Protein AF-A0A953LDC3-F1 (afdb_monomer)

Structure (mmCIF, N/CA/C/O backbone):
data_AF-A0A953LDC3-F1
#
_entry.id   AF-A0A953LDC3-F1
#
loop_
_atom_site.group_PDB
_atom_site.id
_atom_site.type_symbol
_atom_site.label_atom_id
_atom_site.label_alt_id
_atom_site.label_comp_id
_atom_site.label_asym_id
_atom_site.label_entity_id
_atom_site.label_seq_id
_atom_site.pdbx_PDB_ins_code
_atom_site.Cartn_x
_atom_site.Cartn_y
_atom_site.Cartn_z
_atom_site.occupancy
_atom_site.B_iso_or_equiv
_atom_site.auth_seq_id
_atom_site.auth_comp_id
_atom_site.auth_asym_id
_atom_site.auth_atom_id
_atom_site.pdbx_PDB_model_num
ATOM 1 N N . MET A 1 1 ? -10.996 13.670 7.872 1.00 62.78 1 MET A N 1
ATOM 2 C CA . MET A 1 1 ? -10.781 12.222 7.731 1.00 62.78 1 MET A CA 1
ATOM 3 C C . MET A 1 1 ? -9.989 12.037 6.459 1.00 62.78 1 MET A C 1
ATOM 5 O O . MET A 1 1 ? -10.471 12.422 5.400 1.00 62.78 1 MET A O 1
ATOM 9 N N . GLU A 1 2 ? -8.737 11.624 6.599 1.00 81.81 2 GLU A N 1
ATOM 10 C CA . GLU A 1 2 ? -7.885 11.270 5.464 1.00 81.81 2 GLU A CA 1
ATOM 11 C C . GLU A 1 2 ? -8.349 9.909 4.932 1.00 81.81 2 GLU A C 1
ATOM 13 O O . GLU A 1 2 ? -8.872 9.106 5.698 1.00 81.81 2 GLU A O 1
ATOM 18 N N . PHE A 1 3 ? -8.243 9.663 3.627 1.00 89.25 3 PHE A N 1
ATOM 19 C CA . PHE A 1 3 ? -8.646 8.383 3.040 1.00 89.25 3 PHE A CA 1
ATOM 20 C C . PHE A 1 3 ? -7.507 7.365 3.242 1.00 89.25 3 PHE A C 1
ATOM 22 O O . PHE A 1 3 ? -6.440 7.562 2.650 1.00 89.25 3 PHE A O 1
ATOM 29 N N . PRO A 1 4 ? -7.679 6.302 4.057 1.00 92.56 4 PRO A N 1
ATOM 30 C CA . PRO A 1 4 ? -6.566 5.493 4.563 1.00 92.56 4 PRO A CA 1
ATOM 31 C C . PRO A 1 4 ? -6.096 4.420 3.564 1.00 92.56 4 PRO A C 1
ATOM 33 O O . PRO A 1 4 ? -5.919 3.253 3.904 1.00 92.56 4 PRO A O 1
ATOM 36 N N . VAL A 1 5 ? -5.848 4.813 2.312 1.00 93.94 5 VAL A N 1
ATOM 37 C CA . VAL A 1 5 ? -5.384 3.892 1.259 1.00 93.94 5 VAL A CA 1
ATOM 38 C C . VAL A 1 5 ? -4.009 3.299 1.567 1.00 93.94 5 VAL A C 1
ATOM 40 O O . VAL A 1 5 ? -3.713 2.174 1.179 1.00 93.94 5 VAL A O 1
ATOM 43 N N . SER A 1 6 ? -3.170 4.024 2.310 1.00 93.81 6 SER A N 1
ATOM 44 C CA . SER A 1 6 ? -1.865 3.530 2.755 1.00 93.81 6 SER A CA 1
ATOM 45 C C . SER A 1 6 ? -1.988 2.307 3.666 1.00 93.81 6 SER A C 1
ATOM 47 O O . SER A 1 6 ? -1.128 1.432 3.614 1.00 93.81 6 SER A O 1
ATOM 49 N N . THR A 1 7 ? -3.063 2.200 4.453 1.00 94.19 7 THR A N 1
ATOM 50 C CA . THR A 1 7 ? -3.339 1.025 5.288 1.00 94.19 7 THR A CA 1
ATOM 51 C C . THR A 1 7 ? -3.665 -0.197 4.435 1.00 94.19 7 THR A C 1
ATOM 53 O O . THR A 1 7 ? -3.144 -1.273 4.721 1.00 94.19 7 THR A O 1
ATOM 56 N N . ALA A 1 8 ? -4.465 -0.033 3.374 1.00 95.31 8 ALA A N 1
ATOM 57 C CA . ALA A 1 8 ? -4.739 -1.107 2.415 1.00 95.31 8 ALA A CA 1
ATOM 58 C C . ALA A 1 8 ? -3.441 -1.559 1.729 1.00 95.31 8 ALA A C 1
ATOM 60 O O . ALA A 1 8 ? -3.069 -2.728 1.806 1.00 95.31 8 ALA A O 1
ATOM 61 N N . ILE A 1 9 ? -2.669 -0.607 1.192 1.00 96.19 9 ILE A N 1
ATOM 62 C CA . ILE A 1 9 ? -1.375 -0.891 0.551 1.00 96.19 9 ILE A CA 1
ATOM 63 C C . ILE A 1 9 ? -0.434 -1.637 1.506 1.00 96.19 9 ILE A C 1
ATOM 65 O O . ILE A 1 9 ? 0.231 -2.583 1.095 1.00 96.19 9 ILE A O 1
ATOM 69 N N . LEU A 1 10 ? -0.382 -1.245 2.782 1.00 96.06 10 LEU A N 1
ATOM 70 C CA . LEU A 1 10 ? 0.468 -1.898 3.776 1.00 96.06 10 LEU A CA 1
ATOM 71 C C . LEU A 1 10 ? 0.030 -3.342 4.069 1.00 96.06 10 LEU A C 1
ATOM 73 O O . LEU A 1 10 ? 0.890 -4.201 4.263 1.00 96.06 10 LEU A O 1
ATOM 77 N N . ARG A 1 11 ? -1.281 -3.630 4.082 1.00 95.69 11 ARG A N 1
ATOM 78 C CA . ARG A 1 11 ? -1.801 -5.005 4.212 1.00 95.69 11 ARG A CA 1
ATOM 79 C C . ARG A 1 11 ? -1.368 -5.884 3.034 1.00 95.69 11 ARG A C 1
ATOM 81 O O . ARG A 1 11 ? -1.079 -7.060 3.241 1.00 95.69 11 ARG A O 1
ATOM 88 N N . HIS A 1 12 ? -1.237 -5.295 1.845 1.00 96.19 12 HIS A N 1
ATOM 89 C CA . HIS A 1 12 ? -0.847 -5.972 0.601 1.00 96.19 12 HIS A CA 1
ATOM 90 C C . HIS A 1 12 ? 0.521 -5.524 0.083 1.00 96.19 12 HIS A C 1
ATOM 92 O O . HIS A 1 12 ? 0.726 -5.337 -1.117 1.00 96.19 12 HIS A O 1
ATOM 98 N N . ILE A 1 13 ? 1.486 -5.361 0.992 1.00 96.44 13 ILE A N 1
ATOM 99 C CA . ILE A 1 13 ? 2.798 -4.793 0.650 1.00 96.44 13 ILE A CA 1
ATOM 100 C C . ILE A 1 13 ? 3.558 -5.616 -0.402 1.00 96.44 13 ILE A C 1
ATOM 102 O O . ILE A 1 13 ? 4.278 -5.056 -1.227 1.00 96.44 13 ILE A O 1
ATOM 106 N N . ASN A 1 14 ? 3.360 -6.937 -0.416 1.00 97.31 14 ASN A N 1
ATOM 107 C CA . ASN A 1 14 ? 3.969 -7.819 -1.412 1.00 97.31 14 ASN A CA 1
ATOM 108 C C . ASN A 1 14 ? 3.370 -7.590 -2.806 1.00 97.31 14 ASN A C 1
ATOM 110 O O . ASN A 1 14 ? 4.107 -7.512 -3.784 1.00 97.31 14 ASN A O 1
AT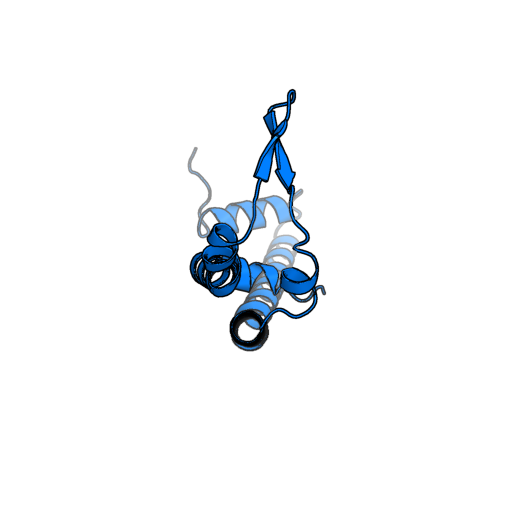OM 114 N N . ASP A 1 15 ? 2.050 -7.428 -2.905 1.00 96.62 15 ASP A N 1
ATOM 115 C CA . ASP A 1 15 ? 1.378 -7.176 -4.184 1.00 96.62 15 ASP A CA 1
ATOM 116 C C . ASP A 1 15 ? 1.735 -5.789 -4.725 1.00 96.62 15 ASP A C 1
ATOM 118 O O . ASP A 1 15 ? 1.939 -5.621 -5.928 1.00 96.62 15 ASP A O 1
ATOM 122 N N . TYR A 1 16 ? 1.902 -4.813 -3.828 1.00 96.25 16 TYR A N 1
ATOM 123 C CA . TYR A 1 16 ? 2.435 -3.500 -4.175 1.00 96.25 16 TYR A CA 1
ATOM 124 C C . TYR A 1 16 ? 3.844 -3.595 -4.774 1.00 96.25 16 TYR A C 1
ATOM 126 O O . TYR A 1 16 ? 4.109 -3.021 -5.833 1.00 96.25 16 TYR A O 1
ATOM 134 N N . GLN A 1 17 ? 4.740 -4.354 -4.131 1.00 95.75 17 GLN A N 1
ATOM 135 C CA . GLN A 1 17 ? 6.089 -4.593 -4.641 1.00 95.75 17 GLN A CA 1
ATOM 136 C C . GLN A 1 17 ? 6.049 -5.255 -6.025 1.00 95.75 17 GLN A C 1
ATOM 138 O O . GLN A 1 17 ? 6.693 -4.767 -6.951 1.00 95.75 17 GLN A O 1
ATOM 143 N N . LEU A 1 18 ? 5.242 -6.305 -6.198 1.00 96.12 18 LEU A N 1
ATOM 144 C CA . LEU A 1 18 ? 5.092 -6.998 -7.481 1.00 96.12 18 LEU A CA 1
ATOM 145 C C . LEU A 1 18 ? 4.553 -6.075 -8.584 1.00 96.12 18 LEU A C 1
ATOM 147 O O . LEU A 1 18 ? 5.015 -6.143 -9.726 1.00 96.12 18 LEU A O 1
ATOM 151 N N . ALA A 1 19 ? 3.598 -5.197 -8.264 1.00 95.06 19 ALA A N 1
ATOM 152 C CA . ALA A 1 19 ? 3.066 -4.225 -9.214 1.00 95.06 19 ALA A CA 1
ATOM 153 C C . ALA A 1 19 ? 4.151 -3.240 -9.684 1.00 95.06 19 ALA A C 1
ATOM 155 O O . ALA A 1 19 ? 4.256 -2.987 -10.886 1.00 95.06 19 ALA A O 1
ATOM 156 N N . LEU A 1 20 ? 4.997 -2.744 -8.775 1.00 93.31 20 LEU A N 1
ATOM 157 C CA . LEU A 1 20 ? 6.126 -1.867 -9.112 1.00 93.31 20 LEU A CA 1
ATOM 158 C C . LEU A 1 20 ? 7.197 -2.590 -9.940 1.00 93.31 20 LEU A C 1
ATOM 160 O O . LEU A 1 20 ? 7.623 -2.091 -10.984 1.00 93.31 20 LEU A O 1
ATOM 164 N N . GLU A 1 21 ? 7.602 -3.782 -9.500 1.00 94.19 21 GLU A N 1
ATOM 165 C CA . GLU A 1 21 ? 8.637 -4.589 -10.156 1.00 94.19 21 GLU A CA 1
ATOM 166 C C . GLU A 1 21 ? 8.233 -5.037 -11.558 1.00 94.19 21 GLU A C 1
ATOM 168 O O . GLU A 1 21 ? 9.091 -5.210 -12.423 1.00 94.19 21 GLU A O 1
ATOM 173 N N . SER A 1 22 ? 6.928 -5.161 -11.815 1.00 93.38 22 SER A N 1
ATOM 174 C CA . SER A 1 22 ? 6.413 -5.556 -13.124 1.00 93.38 22 SER A CA 1
ATOM 175 C C . SER A 1 22 ? 6.859 -4.641 -14.269 1.00 93.38 22 SER A C 1
ATOM 177 O O . SER A 1 22 ? 6.947 -5.108 -15.406 1.00 93.38 22 SER A O 1
ATOM 179 N N . TYR A 1 23 ? 7.153 -3.374 -13.964 1.00 90.94 23 TYR A N 1
ATOM 180 C CA . TYR A 1 23 ? 7.657 -2.396 -14.921 1.00 90.94 23 TYR A CA 1
ATOM 181 C C . TYR A 1 23 ? 9.123 -2.027 -14.663 1.00 90.94 23 TYR A C 1
ATOM 183 O O . TYR A 1 23 ? 9.900 -1.919 -15.609 1.00 90.94 23 TYR A O 1
ATOM 191 N N . SER A 1 24 ? 9.535 -1.871 -13.398 1.00 89.94 24 SER A N 1
ATOM 192 C CA . SER A 1 24 ? 10.895 -1.422 -13.070 1.00 89.94 24 SER A CA 1
ATOM 193 C C . SER A 1 24 ? 11.967 -2.490 -13.291 1.00 89.94 24 SER A C 1
ATOM 195 O O . SER A 1 24 ? 13.079 -2.157 -13.692 1.00 89.94 24 SER A O 1
ATOM 197 N N . HIS A 1 25 ? 11.660 -3.773 -13.076 1.00 91.94 25 HIS A N 1
ATOM 198 C CA . HIS A 1 25 ? 12.666 -4.831 -13.159 1.00 91.94 25 HIS A CA 1
ATOM 199 C C . HIS A 1 25 ? 13.180 -5.068 -14.593 1.00 91.94 25 HIS A C 1
ATOM 201 O O . HIS A 1 25 ? 14.398 -5.095 -14.782 1.00 91.94 25 HIS A O 1
ATOM 207 N N . PRO A 1 26 ? 12.321 -5.166 -15.632 1.00 91.69 26 PRO A N 1
ATOM 208 C CA . PRO A 1 26 ? 12.784 -5.304 -17.016 1.00 91.69 26 PRO A CA 1
ATOM 209 C C . PRO A 1 26 ? 13.615 -4.112 -17.511 1.00 91.69 26 PRO A C 1
ATOM 211 O O . PRO A 1 26 ? 14.499 -4.285 -18.348 1.00 91.69 26 PRO A O 1
ATOM 214 N N . LEU A 1 27 ? 13.359 -2.910 -16.983 1.00 90.69 27 LEU A N 1
ATOM 215 C CA . LEU A 1 27 ? 14.076 -1.693 -17.365 1.00 90.69 27 LEU A CA 1
ATOM 216 C C . LEU A 1 27 ? 15.551 -1.712 -16.978 1.00 90.69 27 LEU A C 1
ATOM 218 O O . LEU A 1 27 ? 16.356 -1.100 -17.673 1.00 90.69 27 LEU A O 1
ATOM 222 N N . LEU A 1 28 ? 15.926 -2.433 -15.919 1.00 89.31 28 LEU A N 1
ATOM 223 C CA . LEU A 1 28 ? 17.312 -2.482 -15.447 1.00 89.31 28 LEU A CA 1
ATOM 224 C C . LEU A 1 28 ? 18.285 -3.002 -16.514 1.00 89.31 28 LEU A C 1
ATOM 226 O O . LEU A 1 28 ? 19.436 -2.585 -16.536 1.00 89.31 28 LEU A O 1
ATOM 230 N N . ALA A 1 29 ? 17.827 -3.856 -17.434 1.00 90.50 29 ALA A N 1
ATOM 231 C CA . ALA A 1 29 ? 18.643 -4.343 -18.550 1.00 90.50 29 ALA A CA 1
ATOM 232 C C . ALA A 1 29 ? 18.940 -3.270 -19.619 1.00 90.50 29 ALA A C 1
ATOM 234 O O . ALA A 1 29 ? 19.772 -3.492 -20.496 1.00 90.50 29 ALA A O 1
ATOM 235 N N . HIS A 1 30 ? 18.245 -2.132 -19.569 1.00 90.56 30 HIS A N 1
ATOM 236 C CA . HIS A 1 30 ? 18.325 -1.038 -20.540 1.00 90.56 30 HIS A CA 1
ATOM 237 C C . HIS A 1 30 ? 18.875 0.264 -19.940 1.00 90.56 30 HIS A C 1
ATOM 239 O O . HIS A 1 30 ? 18.943 1.280 -20.634 1.00 90.56 30 HIS A O 1
ATOM 245 N N . ILE A 1 31 ? 19.242 0.248 -18.658 1.00 92.44 31 ILE A N 1
ATOM 246 C CA . ILE A 1 31 ? 19.817 1.388 -17.947 1.00 92.44 31 ILE A CA 1
ATOM 247 C C . ILE A 1 31 ? 21.317 1.144 -17.827 1.00 92.44 31 ILE A C 1
ATOM 249 O O . ILE A 1 31 ? 21.752 0.206 -17.159 1.00 92.44 31 ILE A O 1
ATOM 253 N N . GLU A 1 32 ? 22.100 1.995 -18.481 1.00 93.38 32 GLU A N 1
ATOM 254 C CA . GLU A 1 32 ? 23.550 2.012 -18.333 1.00 93.38 32 GLU A CA 1
ATOM 255 C C . GLU A 1 32 ? 23.884 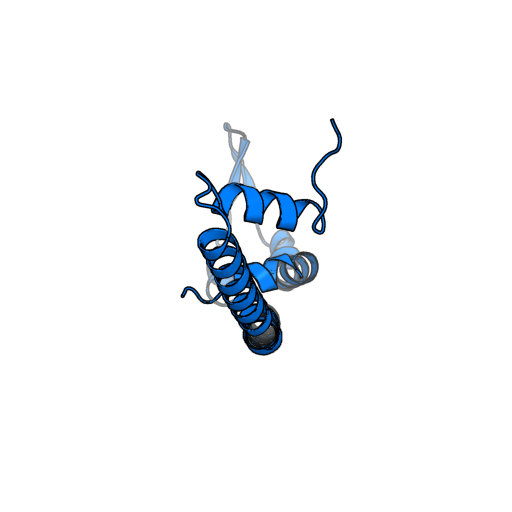2.907 -17.141 1.00 93.38 32 GLU A C 1
ATOM 257 O O . GLU A 1 32 ? 23.400 4.039 -17.053 1.00 93.38 32 GLU A O 1
ATOM 262 N N . TRP A 1 33 ? 24.651 2.383 -16.186 1.00 93.69 33 TRP A N 1
ATOM 263 C CA . TRP A 1 33 ? 24.998 3.117 -14.978 1.00 93.69 33 TRP A CA 1
ATOM 264 C C . TRP A 1 33 ? 26.411 2.807 -14.494 1.00 93.69 33 TRP A C 1
ATOM 266 O O . TRP A 1 33 ? 26.937 1.716 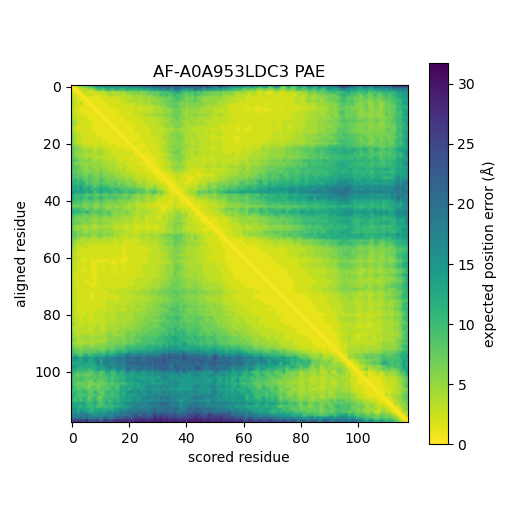-14.723 1.00 93.69 33 TRP A O 1
ATOM 276 N N . GLU A 1 34 ? 26.996 3.777 -13.800 1.00 93.62 34 GLU A N 1
ATOM 277 C CA . GLU A 1 34 ? 28.315 3.695 -13.180 1.00 93.62 34 GLU A CA 1
ATOM 278 C C . GLU A 1 34 ? 28.236 4.114 -11.704 1.00 93.62 34 GLU A C 1
ATOM 280 O O . GLU A 1 34 ? 27.352 4.872 -11.294 1.00 93.62 34 GLU A O 1
ATOM 285 N N . GLU A 1 35 ? 29.137 3.574 -10.885 1.00 94.75 35 GLU A N 1
ATOM 286 C CA . GLU A 1 35 ? 29.268 3.951 -9.477 1.00 94.75 35 GLU A CA 1
ATOM 287 C C . GLU A 1 35 ? 30.105 5.231 -9.361 1.00 94.75 35 GLU A C 1
ATOM 289 O O . GLU A 1 35 ? 31.206 5.311 -9.908 1.00 94.75 35 GLU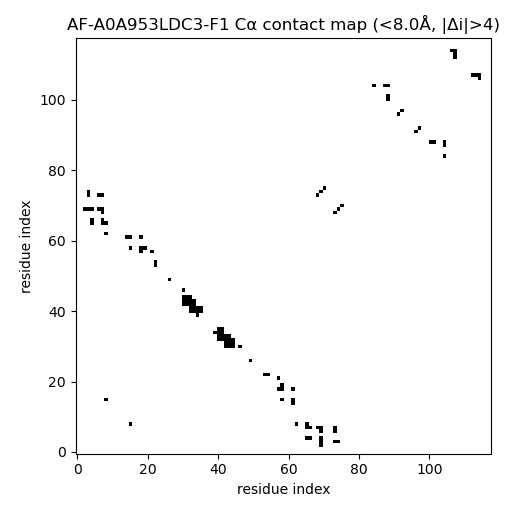 A O 1
ATOM 294 N N . THR A 1 36 ? 29.596 6.234 -8.645 1.00 93.69 36 THR A N 1
ATOM 295 C CA . THR A 1 36 ? 30.323 7.488 -8.407 1.00 93.69 36 THR A CA 1
ATOM 296 C C . THR A 1 36 ? 31.330 7.348 -7.262 1.00 93.69 36 THR A C 1
ATOM 298 O O . THR A 1 36 ? 31.255 6.422 -6.456 1.00 93.69 36 THR A O 1
ATOM 301 N N . GLU A 1 37 ? 32.252 8.309 -7.130 1.00 92.69 37 GLU A N 1
ATOM 302 C CA . GLU A 1 37 ? 33.250 8.328 -6.042 1.00 92.69 37 GLU A CA 1
ATOM 303 C C . GLU A 1 37 ? 32.625 8.306 -4.630 1.00 92.69 37 GLU A C 1
ATOM 305 O O . GLU A 1 37 ? 33.246 7.811 -3.691 1.00 92.69 37 GLU A O 1
ATOM 310 N N . ASP A 1 38 ? 31.381 8.777 -4.494 1.00 94.56 38 ASP A N 1
ATOM 311 C CA . ASP A 1 38 ? 30.615 8.790 -3.241 1.00 94.56 38 ASP A CA 1
ATOM 312 C C . ASP A 1 38 ? 29.746 7.527 -3.041 1.00 94.56 38 ASP A C 1
ATOM 314 O O . ASP A 1 38 ? 28.857 7.522 -2.187 1.00 94.56 38 ASP A O 1
ATOM 318 N N . HIS A 1 39 ? 29.964 6.463 -3.825 1.00 90.31 39 HIS A N 1
ATOM 319 C CA . HIS A 1 39 ? 29.140 5.243 -3.840 1.00 90.31 39 HIS A CA 1
ATOM 320 C C . HIS A 1 39 ? 27.668 5.494 -4.213 1.00 90.31 39 HIS A C 1
ATOM 322 O O . HIS A 1 39 ? 26.754 4.835 -3.706 1.00 90.31 39 HIS A O 1
ATOM 328 N N . ASN A 1 40 ? 27.423 6.468 -5.091 1.00 93.38 40 ASN A N 1
ATOM 329 C CA . ASN A 1 40 ? 26.107 6.718 -5.673 1.00 93.38 40 ASN A CA 1
ATOM 330 C C . ASN A 1 40 ? 26.025 6.124 -7.090 1.00 93.38 40 ASN A C 1
ATOM 332 O O . ASN A 1 40 ? 27.002 5.587 -7.604 1.00 93.38 40 ASN A O 1
ATOM 336 N N . VAL A 1 41 ? 24.860 6.220 -7.726 1.00 90.94 41 VAL A N 1
ATOM 337 C CA . VAL A 1 41 ? 24.620 5.708 -9.080 1.00 90.94 41 VAL A CA 1
ATOM 338 C C . VAL A 1 41 ? 24.457 6.875 -10.051 1.00 90.94 41 VAL A C 1
ATOM 340 O O . VAL A 1 41 ? 23.583 7.722 -9.862 1.00 90.94 41 VAL A O 1
ATOM 343 N N . GLU A 1 42 ? 25.266 6.901 -11.107 1.00 93.06 42 GLU A N 1
ATOM 344 C CA . GLU A 1 42 ? 25.110 7.808 -12.246 1.00 93.06 42 GLU A CA 1
ATOM 345 C C . GLU A 1 42 ? 24.593 7.030 -13.458 1.00 93.06 42 GLU A C 1
ATOM 347 O O . GLU A 1 42 ? 25.174 6.021 -13.844 1.00 93.06 42 GLU A O 1
ATOM 352 N N . VAL A 1 43 ? 23.486 7.485 -14.054 1.00 92.50 43 VAL A N 1
ATOM 353 C CA . VAL A 1 43 ? 22.919 6.889 -15.273 1.00 92.50 43 VAL A CA 1
ATOM 354 C C . VAL A 1 43 ? 23.534 7.579 -16.485 1.00 92.50 43 VAL A C 1
ATOM 356 O O . VAL A 1 43 ? 23.385 8.790 -16.645 1.00 92.50 43 VAL A O 1
ATOM 359 N N . THR A 1 44 ? 24.212 6.815 -17.337 1.00 92.94 44 THR A N 1
ATOM 360 C CA . THR A 1 44 ? 25.037 7.345 -18.434 1.00 92.94 44 THR A CA 1
ATOM 361 C C . THR A 1 44 ? 24.285 7.459 -19.762 1.00 92.94 44 THR A C 1
ATOM 363 O O . THR A 1 44 ? 24.744 8.155 -20.670 1.00 92.94 44 THR A O 1
ATOM 366 N N . ASN A 1 45 ? 23.108 6.833 -19.882 1.00 93.94 45 ASN A N 1
ATOM 367 C CA . ASN A 1 45 ? 22.261 6.875 -21.074 1.00 93.94 45 ASN A CA 1
ATOM 368 C C . ASN A 1 45 ? 20.941 7.650 -20.871 1.00 93.94 45 ASN A C 1
ATOM 370 O O . ASN A 1 45 ? 20.448 7.845 -19.759 1.00 93.94 45 ASN A O 1
ATOM 374 N N . GLU A 1 46 ? 20.325 8.096 -21.971 1.00 92.62 46 GLU A N 1
ATOM 375 C CA . GLU A 1 46 ? 19.030 8.784 -21.927 1.00 92.62 46 GLU A CA 1
ATOM 376 C C . GLU A 1 46 ? 17.891 7.792 -21.644 1.00 92.62 46 GLU A C 1
ATOM 378 O O . GLU A 1 46 ? 17.516 6.985 -22.491 1.00 92.62 46 GLU A O 1
ATOM 383 N N . THR A 1 47 ? 17.315 7.865 -20.444 1.00 93.00 47 THR A N 1
ATOM 384 C CA . THR A 1 47 ? 16.272 6.929 -19.972 1.00 93.00 47 THR A CA 1
ATOM 385 C C . THR A 1 47 ? 14.924 7.601 -19.707 1.00 93.00 47 THR A C 1
ATOM 387 O O . THR A 1 47 ? 13.973 6.950 -19.278 1.00 93.00 47 THR A O 1
ATOM 390 N N . ILE A 1 48 ? 14.804 8.908 -19.969 1.00 90.50 48 ILE A N 1
ATOM 391 C CA . ILE A 1 48 ? 13.638 9.720 -19.582 1.00 90.50 48 ILE A CA 1
ATOM 392 C C . ILE A 1 48 ? 12.311 9.187 -20.135 1.00 90.50 48 ILE A C 1
ATOM 394 O O . ILE A 1 48 ? 11.290 9.222 -19.442 1.00 90.50 48 ILE A O 1
ATOM 398 N N . ASP A 1 49 ? 12.315 8.665 -21.359 1.00 90.69 49 ASP A N 1
ATOM 399 C CA . ASP A 1 49 ? 11.098 8.190 -22.013 1.00 90.69 49 ASP A CA 1
ATOM 400 C C . ASP A 1 49 ? 10.538 6.925 -21.350 1.00 90.69 49 ASP A C 1
ATOM 402 O O . ASP A 1 49 ? 9.318 6.750 -21.318 1.00 90.69 49 ASP A O 1
ATOM 406 N N . TYR A 1 50 ? 11.391 6.115 -20.711 1.00 89.94 50 TYR A N 1
ATOM 407 C CA . TYR A 1 50 ? 10.968 4.949 -19.933 1.00 89.94 50 TYR A CA 1
ATOM 408 C C . TYR A 1 50 ? 10.132 5.324 -18.707 1.00 89.94 50 TYR A C 1
ATOM 410 O O . TYR A 1 50 ? 9.270 4.553 -18.299 1.00 89.94 50 TYR A O 1
ATOM 418 N N . TYR A 1 51 ? 10.344 6.505 -18.127 1.00 88.25 51 TYR A N 1
ATOM 419 C CA . TYR A 1 51 ? 9.583 6.976 -16.965 1.00 88.25 51 TYR A CA 1
ATOM 420 C C . TYR A 1 51 ? 8.414 7.879 -17.356 1.00 88.25 51 TYR A C 1
ATOM 422 O O . TYR A 1 51 ? 7.444 7.999 -16.611 1.00 88.25 51 TYR A O 1
ATOM 430 N N . ARG A 1 52 ? 8.487 8.527 -18.524 1.00 90.88 52 ARG A N 1
ATOM 431 C CA . ARG A 1 52 ? 7.445 9.446 -18.994 1.00 90.88 52 ARG A CA 1
ATOM 432 C C . ARG A 1 52 ? 6.217 8.721 -19.541 1.00 90.88 52 ARG A C 1
ATOM 434 O O . ARG A 1 52 ? 5.105 9.207 -19.348 1.00 90.88 52 ARG A O 1
ATOM 441 N N . TYR A 1 53 ? 6.412 7.594 -20.224 1.00 88.81 53 TYR A N 1
ATOM 442 C CA . TYR A 1 53 ? 5.349 6.888 -20.951 1.00 88.81 53 TYR A CA 1
ATOM 443 C C . TYR A 1 53 ? 5.220 5.425 -20.525 1.00 88.81 53 TYR A C 1
ATOM 445 O O . TYR A 1 53 ? 5.035 4.541 -21.360 1.00 88.81 53 TYR A O 1
ATOM 453 N N . PHE A 1 54 ? 5.344 5.163 -19.227 1.00 90.44 54 PHE A N 1
ATOM 454 C CA . PHE A 1 54 ? 5.234 3.805 -18.720 1.00 90.44 54 PHE A CA 1
ATOM 455 C C . PHE A 1 54 ? 3.805 3.267 -18.760 1.00 90.44 54 PHE A C 1
ATOM 457 O O . PHE A 1 54 ? 2.831 4.003 -18.580 1.00 90.44 54 PHE A O 1
ATOM 464 N N . ASP A 1 55 ? 3.689 1.954 -18.951 1.00 91.62 55 ASP A N 1
ATOM 465 C CA . ASP A 1 55 ? 2.421 1.255 -18.797 1.00 91.62 55 ASP A CA 1
ATOM 466 C C . ASP A 1 55 ? 2.096 1.107 -17.305 1.00 91.62 55 ASP A C 1
ATOM 468 O O . ASP A 1 55 ? 2.627 0.248 -16.599 1.00 91.62 55 ASP A O 1
ATOM 472 N N . ALA A 1 56 ? 1.214 1.978 -16.822 1.00 92.94 56 ALA A N 1
ATOM 473 C CA . ALA A 1 56 ? 0.762 1.992 -15.439 1.00 92.94 56 ALA A CA 1
ATOM 474 C C . ALA A 1 56 ? -0.409 1.032 -15.164 1.00 92.94 56 ALA A C 1
ATOM 476 O O . ALA A 1 56 ? -0.949 1.070 -14.059 1.00 92.94 56 ALA A O 1
ATOM 477 N N . THR A 1 57 ? -0.832 0.192 -16.119 1.00 95.31 57 THR A N 1
ATOM 478 C CA . THR A 1 57 ? -2.060 -0.620 -15.999 1.00 95.31 57 THR A CA 1
ATOM 479 C C . THR A 1 57 ? -2.073 -1.453 -14.719 1.00 95.31 57 THR A C 1
ATOM 481 O O . THR A 1 57 ? -3.004 -1.338 -13.927 1.00 95.31 57 THR A O 1
ATOM 484 N N . LYS A 1 58 ? -0.997 -2.199 -14.439 1.00 95.50 58 LYS A N 1
ATOM 485 C CA . LYS A 1 58 ? -0.899 -3.031 -13.226 1.00 95.50 58 LYS A CA 1
ATOM 486 C C . LYS A 1 58 ? -0.932 -2.221 -11.929 1.00 95.50 58 LYS A C 1
ATOM 488 O O . LYS A 1 58 ? -1.522 -2.656 -10.945 1.00 95.50 58 LYS A O 1
ATOM 493 N N . LEU A 1 59 ? -0.320 -1.036 -11.923 1.00 95.06 59 LEU A N 1
ATOM 494 C CA . LEU A 1 59 ? -0.349 -0.133 -10.769 1.00 95.06 59 LEU A CA 1
ATOM 495 C C . LEU A 1 59 ? -1.748 0.456 -10.556 1.00 95.06 59 LEU A C 1
ATOM 497 O O . LEU A 1 59 ? -2.194 0.568 -9.416 1.00 95.06 59 LEU A O 1
ATOM 501 N N . ALA A 1 60 ? -2.452 0.794 -11.638 1.00 96.56 60 ALA A N 1
ATOM 502 C CA . ALA A 1 60 ? -3.822 1.288 -11.587 1.00 96.56 60 ALA A CA 1
ATOM 503 C C . ALA A 1 60 ? -4.802 0.206 -11.103 1.00 96.56 60 ALA A C 1
ATOM 505 O O . ALA A 1 60 ? -5.635 0.486 -10.243 1.00 96.56 60 ALA A O 1
ATOM 506 N N . GLU A 1 61 ? -4.676 -1.026 -11.602 1.00 97.44 61 GLU A N 1
ATOM 507 C CA . GLU A 1 61 ? -5.465 -2.181 -11.154 1.00 97.44 61 GLU A CA 1
ATOM 508 C C . GLU A 1 61 ? -5.233 -2.476 -9.669 1.00 97.44 61 GLU A C 1
ATOM 510 O O . GLU A 1 61 ? -6.193 -2.609 -8.908 1.00 97.44 61 GLU A O 1
ATOM 515 N N . PHE A 1 62 ? -3.966 -2.508 -9.241 1.00 97.12 62 PHE A N 1
ATOM 516 C CA . PHE A 1 62 ? -3.614 -2.679 -7.835 1.00 97.12 62 PHE A CA 1
ATOM 517 C C . PHE A 1 62 ? -4.252 -1.587 -6.971 1.00 97.12 62 PHE A C 1
ATOM 519 O O . PHE A 1 62 ? -4.957 -1.896 -6.011 1.00 97.12 62 PHE A O 1
ATOM 526 N N . LEU A 1 63 ? -4.059 -0.312 -7.328 1.00 96.81 63 LEU A N 1
ATOM 527 C CA . LEU A 1 63 ? -4.597 0.811 -6.564 1.00 96.81 63 LEU A CA 1
ATOM 528 C C . LEU A 1 63 ? -6.127 0.767 -6.485 1.00 96.81 63 LEU A C 1
ATOM 530 O O . LEU A 1 63 ? -6.689 1.074 -5.436 1.00 96.81 63 LEU A O 1
ATOM 534 N N . TYR A 1 64 ? -6.802 0.359 -7.560 1.00 97.25 64 TYR A N 1
ATOM 535 C CA . TYR A 1 64 ? -8.253 0.205 -7.561 1.00 97.25 64 TYR A CA 1
ATOM 536 C C . TYR A 1 64 ? -8.714 -0.840 -6.538 1.00 97.25 64 TYR A C 1
ATOM 538 O O . TYR A 1 64 ? -9.628 -0.566 -5.762 1.00 97.25 64 TYR A O 1
ATOM 546 N N . ALA A 1 65 ? -8.043 -1.993 -6.472 1.00 97.31 65 ALA A N 1
ATOM 547 C CA . ALA A 1 65 ? -8.324 -3.007 -5.456 1.00 97.31 65 ALA A CA 1
ATOM 548 C C . ALA A 1 65 ? -8.103 -2.472 -4.026 1.00 97.31 65 ALA A C 1
ATOM 550 O O . ALA A 1 65 ? -8.920 -2.717 -3.142 1.00 97.31 65 ALA A O 1
ATOM 551 N N . GLN A 1 66 ? -7.053 -1.671 -3.806 1.00 97.62 66 GLN A N 1
ATOM 552 C CA . GLN A 1 66 ? -6.792 -1.056 -2.496 1.00 97.62 66 GLN A CA 1
ATOM 553 C C . GLN A 1 66 ? -7.857 -0.025 -2.108 1.00 97.62 66 GLN A C 1
ATOM 555 O O . GLN A 1 66 ? -8.231 0.081 -0.939 1.00 97.62 66 GLN A O 1
ATOM 560 N N . ILE A 1 67 ? -8.368 0.740 -3.075 1.00 97.56 67 ILE A N 1
ATOM 561 C CA . ILE A 1 67 ? -9.477 1.675 -2.860 1.00 97.56 67 ILE A CA 1
ATOM 562 C C . ILE A 1 67 ? -10.747 0.907 -2.486 1.00 97.56 67 ILE A C 1
ATOM 564 O O . ILE A 1 67 ? -11.433 1.306 -1.544 1.00 97.56 67 ILE A O 1
ATOM 568 N N . ASP A 1 68 ? -11.040 -0.191 -3.184 1.00 97.69 68 ASP A N 1
ATOM 569 C CA . ASP A 1 68 ? -12.198 -1.036 -2.896 1.00 97.69 68 ASP A CA 1
ATOM 570 C C . ASP A 1 68 ? -12.139 -1.614 -1.475 1.00 97.69 68 ASP A C 1
ATOM 572 O O . ASP A 1 68 ? -13.087 -1.440 -0.708 1.00 97.69 68 ASP A O 1
ATOM 576 N N . GLU A 1 69 ? -11.004 -2.184 -1.053 1.00 96.75 69 GLU A N 1
ATOM 577 C CA . GLU A 1 69 ? -10.831 -2.654 0.331 1.00 96.75 69 GLU A CA 1
ATOM 578 C C . GLU A 1 69 ? -10.954 -1.508 1.341 1.00 96.75 69 GLU A C 1
ATOM 580 O O . GLU A 1 69 ? -11.558 -1.661 2.408 1.00 96.75 69 GLU A O 1
ATOM 585 N N . THR A 1 70 ? -10.406 -0.336 1.008 1.00 96.62 70 THR A N 1
ATOM 586 C CA . THR A 1 70 ? -10.476 0.825 1.898 1.00 96.62 70 THR A CA 1
ATOM 587 C C . THR A 1 70 ? -11.929 1.212 2.173 1.00 96.62 70 THR A C 1
ATOM 589 O O . THR A 1 70 ? -12.301 1.455 3.321 1.00 96.62 70 THR A O 1
ATOM 592 N N . ILE A 1 71 ? -12.766 1.232 1.133 1.00 96.94 71 ILE A N 1
ATOM 593 C CA . ILE A 1 71 ? -14.187 1.586 1.230 1.00 96.94 71 ILE A CA 1
ATOM 594 C C . ILE A 1 71 ? -14.995 0.479 1.912 1.00 96.94 71 ILE A C 1
ATOM 596 O O . ILE A 1 71 ? -15.878 0.774 2.718 1.00 96.94 71 ILE A O 1
ATOM 600 N N . THR A 1 72 ? -14.727 -0.782 1.577 1.00 97.38 72 THR A N 1
ATOM 601 C CA . THR A 1 72 ? -15.572 -1.915 1.982 1.00 97.38 72 THR A CA 1
ATOM 602 C C . THR A 1 72 ? -15.216 -2.491 3.350 1.00 97.38 72 THR A C 1
ATOM 604 O O . THR A 1 72 ? -16.104 -3.021 4.017 1.00 97.38 72 THR A O 1
ATOM 607 N N . SER A 1 73 ? -13.961 -2.363 3.789 1.00 96.19 73 SER A N 1
ATOM 608 C CA . SER A 1 73 ? -13.456 -2.973 5.026 1.00 96.19 73 SER A CA 1
ATOM 609 C C . SER A 1 73 ? -12.862 -1.935 5.974 1.00 96.19 73 SER A C 1
ATOM 611 O O . SER A 1 73 ? -13.363 -1.759 7.083 1.00 96.19 73 SER A O 1
ATOM 613 N N . ILE A 1 74 ? -11.837 -1.194 5.539 1.00 95.44 74 ILE A N 1
ATOM 614 C CA . ILE A 1 74 ? -11.015 -0.370 6.445 1.00 95.44 74 ILE A CA 1
ATOM 615 C C . ILE A 1 74 ? -11.819 0.778 7.057 1.00 95.44 74 ILE A C 1
ATOM 617 O O . ILE A 1 74 ? -11.818 0.938 8.274 1.00 95.44 74 ILE A O 1
ATOM 621 N N . ILE A 1 75 ? -12.530 1.558 6.239 1.00 95.38 75 ILE A N 1
ATOM 622 C CA . ILE A 1 75 ? -13.342 2.677 6.734 1.00 95.38 75 ILE A CA 1
ATOM 623 C C . ILE A 1 75 ? -14.455 2.179 7.680 1.00 95.38 75 ILE A C 1
ATOM 625 O O . ILE A 1 75 ? -14.588 2.730 8.774 1.00 95.38 75 ILE A O 1
ATOM 629 N N . PRO A 1 76 ? -15.249 1.142 7.337 1.00 95.81 76 PRO A N 1
ATOM 630 C CA . PRO A 1 76 ? -16.223 0.571 8.270 1.00 95.81 76 PRO A CA 1
ATOM 631 C C . PRO A 1 76 ? -15.619 0.065 9.587 1.00 95.81 76 PRO A C 1
ATOM 633 O O . PRO A 1 76 ? -16.192 0.304 10.655 1.00 95.81 76 PRO A O 1
ATOM 636 N N . GLU A 1 77 ? -14.471 -0.616 9.530 1.00 94.50 77 GLU A N 1
ATOM 637 C CA . GLU A 1 77 ? -13.733 -1.077 10.713 1.00 94.50 77 GLU A CA 1
ATOM 638 C C . GLU A 1 77 ? -13.302 0.103 11.592 1.00 94.50 77 GLU A C 1
ATOM 640 O O . GLU A 1 77 ? -13.530 0.083 12.802 1.00 94.50 77 GLU A O 1
ATOM 645 N N . GLU A 1 78 ? -12.739 1.151 10.989 1.00 92.62 78 GLU A N 1
ATOM 646 C CA . GLU A 1 78 ? -12.294 2.359 11.685 1.00 92.62 78 GLU A CA 1
ATOM 647 C C . GLU A 1 78 ? -13.465 3.086 12.356 1.00 92.62 78 GLU A C 1
ATOM 649 O O . GLU A 1 78 ? -13.397 3.410 13.542 1.00 92.62 78 GLU A O 1
ATOM 654 N N . ILE A 1 79 ? -14.581 3.275 11.645 1.00 94.19 79 ILE A N 1
ATOM 655 C CA . ILE A 1 79 ? -15.795 3.883 12.210 1.00 94.19 79 ILE A CA 1
ATOM 656 C C . ILE A 1 79 ? -16.295 3.065 13.405 1.00 94.19 79 ILE A C 1
ATOM 658 O O . ILE A 1 79 ? -16.608 3.629 14.454 1.00 94.19 79 ILE A O 1
ATOM 662 N N . THR A 1 80 ? -16.348 1.738 13.265 1.00 94.56 80 THR A N 1
ATOM 663 C CA . THR A 1 80 ? -16.789 0.836 14.338 1.00 94.56 80 THR A CA 1
ATOM 664 C C . THR A 1 80 ? -15.864 0.931 15.549 1.00 94.56 80 THR A C 1
ATOM 666 O O . THR A 1 80 ? -16.328 0.991 16.689 1.00 94.56 80 THR A O 1
ATOM 669 N N . TYR A 1 81 ? -14.550 0.974 15.320 1.00 90.75 81 TYR A N 1
ATOM 670 C CA . TYR A 1 81 ? -13.560 1.155 16.374 1.00 90.75 81 TYR A CA 1
ATOM 671 C C . TYR A 1 81 ? -13.771 2.474 17.124 1.00 90.75 81 TYR A C 1
ATOM 673 O O . TYR A 1 81 ? -13.866 2.456 18.350 1.00 90.75 81 TYR A O 1
ATOM 681 N N . LEU A 1 82 ? -13.916 3.594 16.408 1.00 91.69 82 LEU A N 1
ATOM 682 C CA . LEU A 1 82 ? -14.126 4.915 17.007 1.00 91.69 82 LEU A CA 1
ATOM 683 C C . LEU A 1 82 ? -15.420 4.972 17.830 1.00 91.69 82 LEU A C 1
ATOM 685 O O . LEU A 1 82 ? -15.405 5.427 18.969 1.00 91.69 82 LEU A O 1
ATOM 689 N N . GLN A 1 83 ? -16.523 4.420 17.315 1.00 94.38 83 GLN A N 1
ATOM 690 C CA . GLN A 1 83 ? -17.794 4.349 18.049 1.00 94.38 83 GLN A CA 1
ATOM 691 C C . GLN A 1 83 ? -17.680 3.541 19.349 1.00 94.38 83 GLN A C 1
ATOM 693 O O . GLN A 1 83 ? -18.213 3.934 20.394 1.00 94.38 83 GLN A O 1
ATOM 698 N N . ASN A 1 84 ? -16.984 2.403 19.297 1.00 91.31 84 ASN A N 1
ATOM 699 C CA . ASN A 1 84 ? -16.755 1.562 20.468 1.00 91.31 84 ASN A CA 1
ATOM 700 C C . ASN A 1 84 ? -15.820 2.238 21.474 1.00 91.31 84 ASN A C 1
ATOM 702 O O . ASN A 1 84 ? -16.059 2.151 22.679 1.00 91.31 84 ASN A O 1
ATOM 706 N N . TYR A 1 85 ? -14.789 2.930 20.988 1.00 90.56 85 TYR A N 1
ATOM 707 C CA . TYR A 1 85 ? -13.866 3.710 21.803 1.00 90.56 85 TYR A CA 1
ATOM 708 C C . TYR A 1 85 ? -14.601 4.831 22.549 1.00 90.56 85 TYR A C 1
ATOM 710 O O . TYR A 1 85 ? -14.517 4.903 23.774 1.00 90.56 85 TYR A O 1
ATOM 718 N N . ASP A 1 86 ? -15.405 5.635 21.850 1.00 90.81 86 ASP A N 1
ATOM 719 C CA . ASP A 1 86 ? -16.196 6.710 22.460 1.00 90.81 86 ASP A CA 1
ATOM 720 C C . ASP A 1 86 ? -17.175 6.161 23.507 1.00 90.81 86 ASP A C 1
ATOM 722 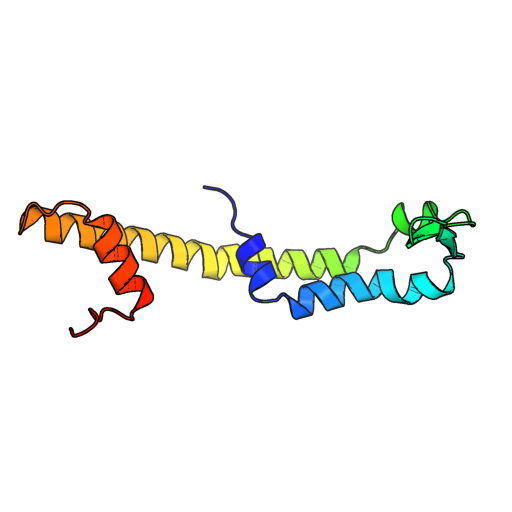O O . ASP A 1 86 ? -17.283 6.684 24.619 1.00 90.81 86 ASP A O 1
ATOM 726 N N . THR A 1 87 ? -17.847 5.048 23.189 1.00 91.38 87 THR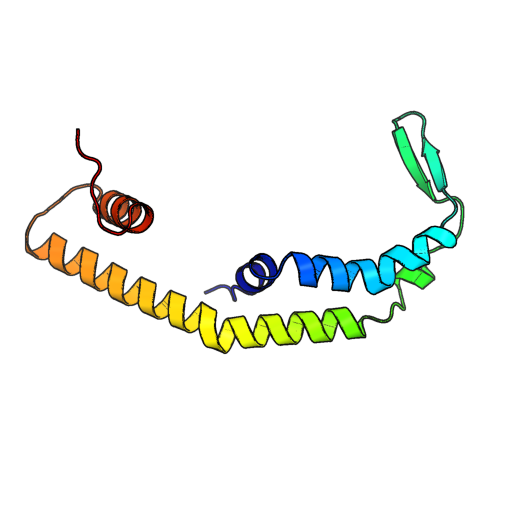 A N 1
ATOM 727 C CA . THR A 1 87 ? -18.754 4.364 24.125 1.00 91.38 87 THR A CA 1
ATOM 728 C C . THR A 1 87 ? -18.018 3.872 25.371 1.00 91.38 87 THR A C 1
ATOM 730 O O . THR A 1 87 ? -18.545 3.971 26.482 1.00 91.38 87 THR A O 1
ATOM 733 N N . PHE A 1 88 ? -16.811 3.331 25.203 1.00 89.50 88 PHE A N 1
ATOM 734 C CA . PHE A 1 88 ? -15.969 2.861 26.298 1.00 89.50 88 PHE A CA 1
ATOM 735 C C . PHE A 1 88 ? -15.567 4.011 27.225 1.00 89.50 88 PHE A C 1
ATOM 737 O O . PHE A 1 88 ? -15.802 3.920 28.432 1.00 89.50 88 PHE A O 1
ATOM 744 N N . ILE A 1 89 ? -15.028 5.099 26.667 1.00 88.19 89 ILE A N 1
ATOM 745 C CA . ILE A 1 89 ? -14.601 6.270 27.441 1.00 88.19 89 ILE A CA 1
ATOM 746 C C . ILE A 1 89 ? -15.789 6.851 28.209 1.00 88.19 89 ILE A C 1
ATOM 748 O O . ILE A 1 89 ? -15.724 6.964 29.433 1.00 88.19 89 ILE A O 1
ATOM 752 N N . HIS A 1 90 ? -16.910 7.096 27.526 1.00 88.94 90 HIS A N 1
ATOM 753 C CA . HIS A 1 90 ? -18.092 7.688 28.147 1.00 88.94 90 HIS A CA 1
ATOM 754 C C . HIS A 1 90 ? -18.633 6.851 29.315 1.00 88.94 90 HIS A C 1
ATOM 756 O O . HIS A 1 90 ? -19.027 7.391 30.347 1.00 88.94 90 HIS A O 1
ATOM 762 N N . ARG A 1 91 ? -18.642 5.517 29.184 1.00 89.00 91 ARG A N 1
ATOM 763 C CA . ARG A 1 91 ? -19.101 4.630 30.263 1.00 89.00 91 ARG A CA 1
ATOM 764 C C . ARG A 1 91 ? -18.186 4.663 31.481 1.00 89.00 91 ARG A C 1
ATOM 766 O O . ARG A 1 91 ? -18.699 4.612 32.595 1.00 89.00 91 ARG A O 1
ATOM 773 N N . ILE A 1 92 ? -16.867 4.724 31.294 1.00 87.81 92 ILE A N 1
ATOM 774 C CA . ILE A 1 92 ? -15.947 4.772 32.435 1.00 87.81 92 ILE A CA 1
ATOM 775 C C . ILE A 1 92 ? -16.012 6.134 33.122 1.00 87.81 92 ILE A C 1
ATOM 777 O O . ILE A 1 92 ? -16.097 6.158 34.346 1.00 87.81 92 ILE A O 1
ATOM 781 N N . GLU 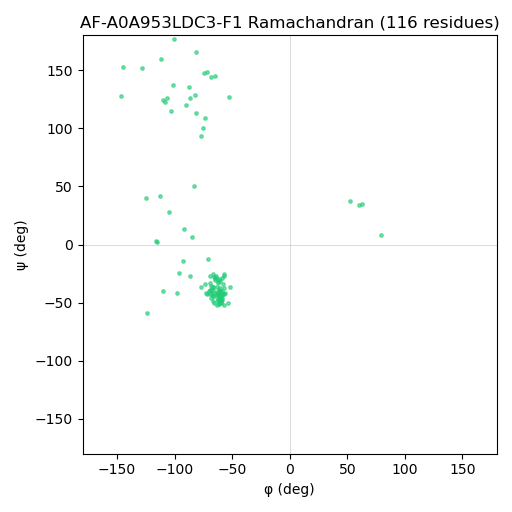A 1 93 ? -16.064 7.237 32.372 1.00 86.94 93 GLU A N 1
ATOM 782 C CA . GLU A 1 93 ? -16.185 8.589 32.944 1.00 86.94 93 GLU A CA 1
ATOM 783 C C . GLU A 1 93 ? -17.437 8.748 33.818 1.00 86.94 93 GLU A C 1
ATOM 785 O O . GLU A 1 93 ? -17.403 9.425 34.843 1.00 86.94 93 GLU A O 1
ATOM 790 N N . GLN A 1 94 ? -18.542 8.081 33.464 1.00 86.38 94 GLN A N 1
ATOM 791 C CA . GLN A 1 94 ? -19.754 8.065 34.291 1.00 86.38 94 GLN A CA 1
ATOM 792 C C . GLN A 1 94 ? -19.576 7.337 35.633 1.00 86.38 94 GLN A C 1
ATOM 794 O O . GLN A 1 94 ? -20.334 7.587 36.569 1.00 86.38 94 GLN A O 1
ATOM 799 N N . TRP A 1 95 ? -18.637 6.394 35.719 1.00 84.94 95 TRP A N 1
ATOM 800 C CA . TRP A 1 95 ? -18.433 5.553 36.899 1.00 84.94 95 TRP A CA 1
ATOM 801 C C . TRP A 1 95 ? -17.305 6.079 37.784 1.00 84.94 95 TRP A C 1
ATOM 803 O O . TRP A 1 95 ? -17.421 6.038 39.009 1.00 84.94 95 TRP A O 1
ATOM 813 N N . ILE A 1 96 ? -16.202 6.527 37.179 1.00 83.81 96 ILE A N 1
ATOM 814 C CA . ILE A 1 96 ? -14.980 6.958 37.860 1.00 83.81 96 ILE A CA 1
ATOM 815 C C . ILE A 1 96 ? -14.338 8.091 37.054 1.00 83.81 96 ILE A C 1
ATOM 817 O O . ILE A 1 96 ? -14.037 7.926 35.873 1.00 83.81 96 ILE A O 1
ATOM 821 N N . ASP A 1 97 ? -14.049 9.209 37.720 1.00 80.19 97 ASP A N 1
ATOM 822 C CA . ASP A 1 97 ? -13.230 10.283 37.152 1.00 80.19 97 ASP A CA 1
ATOM 823 C C . ASP A 1 97 ? -11.750 9.868 37.194 1.00 80.19 97 ASP A C 1
ATOM 825 O O . ASP A 1 97 ? -11.078 9.963 38.228 1.00 80.19 97 ASP A O 1
ATOM 829 N N . LEU A 1 98 ? -11.275 9.278 36.093 1.00 79.56 98 LEU A N 1
ATOM 830 C CA . LEU A 1 98 ? -9.939 8.700 35.988 1.00 79.56 98 LEU A CA 1
ATOM 831 C C . LEU A 1 98 ? -9.040 9.568 35.090 1.00 79.56 98 LEU A C 1
ATOM 833 O O . LEU A 1 98 ? -9.341 9.738 33.904 1.00 79.56 98 LEU A O 1
ATOM 837 N N . PRO A 1 99 ? -7.884 10.053 35.580 1.00 79.12 99 PRO A N 1
ATOM 838 C CA . PRO A 1 99 ? -6.921 10.723 34.716 1.00 79.12 99 PRO A CA 1
ATOM 839 C C . PRO A 1 99 ? -6.346 9.740 33.681 1.00 79.12 99 PRO A C 1
ATOM 841 O O . PRO A 1 99 ? -6.096 8.575 33.985 1.00 79.12 99 PRO A O 1
ATOM 844 N N . ASN A 1 100 ? -6.071 10.222 32.465 1.00 80.50 100 ASN A N 1
ATOM 845 C CA . ASN A 1 100 ? -5.435 9.464 31.371 1.00 80.50 100 ASN A CA 1
ATOM 846 C C . ASN A 1 100 ? -6.222 8.239 30.856 1.00 80.50 100 ASN A C 1
ATOM 848 O O . ASN A 1 100 ? -5.633 7.248 30.423 1.00 80.50 100 ASN A O 1
ATOM 852 N N . LEU A 1 101 ? -7.551 8.319 30.834 1.00 84.50 101 LEU A N 1
ATOM 853 C CA . LEU A 1 101 ? -8.452 7.280 30.318 1.00 84.50 101 LEU A CA 1
ATOM 854 C C . LEU A 1 101 ? -8.115 6.789 28.894 1.00 84.50 101 LEU A C 1
ATOM 856 O O . LEU A 1 101 ? -8.179 5.591 28.618 1.00 84.50 101 LEU A O 1
ATOM 860 N N . GLY A 1 102 ? -7.663 7.683 28.009 1.00 82.69 102 GLY A N 1
ATOM 861 C CA . GLY A 1 102 ? -7.232 7.302 26.658 1.00 82.69 102 GLY A CA 1
ATOM 862 C C . GLY A 1 102 ? -5.988 6.405 26.628 1.00 82.69 102 GLY A C 1
ATOM 863 O O . GLY A 1 102 ? -5.872 5.523 25.775 1.00 82.69 102 GLY A O 1
ATOM 864 N N . LEU A 1 103 ? -5.083 6.549 27.603 1.00 85.00 103 LEU A N 1
ATOM 865 C CA . LEU A 1 103 ? -3.917 5.673 27.730 1.00 85.00 103 LEU A CA 1
ATOM 866 C C . LEU A 1 103 ? -4.339 4.261 28.163 1.00 85.00 103 LEU A C 1
ATOM 868 O O . LEU A 1 103 ? -3.838 3.276 27.624 1.00 85.00 103 LEU A O 1
ATOM 872 N N . LEU A 1 104 ? -5.304 4.158 29.084 1.00 85.12 104 LEU A N 1
ATOM 873 C CA . LEU A 1 104 ? -5.892 2.878 29.488 1.00 85.12 104 LEU A CA 1
ATOM 874 C C . LEU A 1 104 ? -6.565 2.176 28.301 1.00 85.12 104 LEU A C 1
ATOM 876 O O . LEU A 1 104 ? -6.319 0.992 28.074 1.00 85.12 104 LEU A O 1
ATOM 880 N N . ALA A 1 105 ? -7.373 2.908 27.531 1.00 84.75 105 ALA A N 1
ATOM 881 C CA . ALA A 1 105 ? -8.035 2.384 26.339 1.00 84.75 105 ALA A CA 1
ATOM 882 C C . ALA A 1 105 ? -7.020 1.850 25.316 1.00 84.75 105 ALA A C 1
ATOM 884 O O . ALA A 1 105 ? -7.185 0.754 24.782 1.00 84.75 105 ALA A O 1
ATOM 885 N N . THR A 1 106 ? -5.925 2.587 25.109 1.00 83.50 106 THR A N 1
ATOM 886 C CA . THR A 1 106 ? -4.828 2.182 24.219 1.00 83.50 106 THR A CA 1
ATOM 887 C C . THR A 1 106 ? -4.156 0.894 24.701 1.00 83.50 106 THR A C 1
ATOM 889 O O . THR A 1 106 ? -4.003 -0.043 23.918 1.00 83.50 106 THR A O 1
ATOM 892 N N . PHE A 1 107 ? -3.806 0.795 25.990 1.00 84.88 107 PHE A N 1
ATOM 893 C CA . PHE A 1 107 ? -3.180 -0.411 26.547 1.00 84.88 107 PHE A CA 1
ATOM 894 C C . PHE A 1 107 ? -4.087 -1.638 26.476 1.00 84.88 107 PHE A C 1
ATOM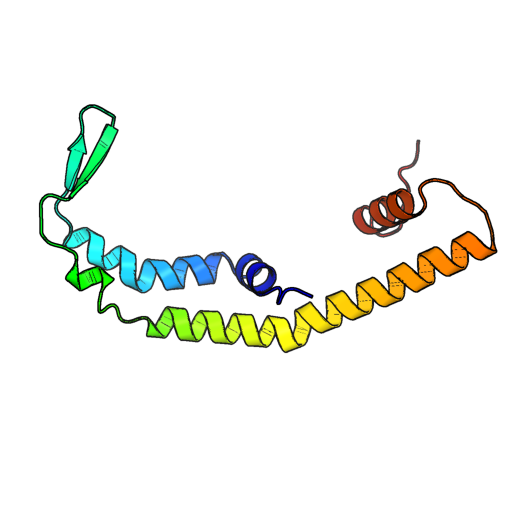 896 O O . PHE A 1 107 ? -3.619 -2.730 26.159 1.00 84.88 107 PHE A O 1
ATOM 903 N N . LEU A 1 108 ? -5.380 -1.468 26.750 1.00 85.94 108 LEU A N 1
ATOM 904 C CA . LEU A 1 108 ? -6.355 -2.546 26.623 1.00 85.94 108 LEU A CA 1
ATOM 905 C C . LEU A 1 108 ? -6.519 -2.973 25.162 1.00 85.94 108 LEU A C 1
ATOM 907 O O . LEU A 1 108 ? -6.552 -4.169 24.889 1.00 85.94 108 LEU A O 1
ATOM 911 N N . GLY A 1 109 ? -6.557 -2.025 24.222 1.00 82.69 109 GLY A N 1
ATOM 912 C CA . GLY A 1 109 ? -6.593 -2.324 22.789 1.00 82.69 109 GLY A CA 1
ATOM 913 C C . GLY A 1 109 ? -5.377 -3.131 22.324 1.00 82.69 109 GLY A C 1
ATOM 914 O O . GLY A 1 109 ? -5.532 -4.110 21.599 1.00 82.69 109 GLY A O 1
ATOM 915 N N . GLN A 1 110 ? -4.179 -2.777 22.797 1.00 82.62 110 GLN A N 1
ATOM 916 C CA . GLN A 1 110 ? -2.935 -3.487 22.470 1.00 82.62 110 GLN A CA 1
ATOM 917 C C . GLN A 1 110 ? -2.858 -4.890 23.092 1.00 82.62 110 GLN A C 1
A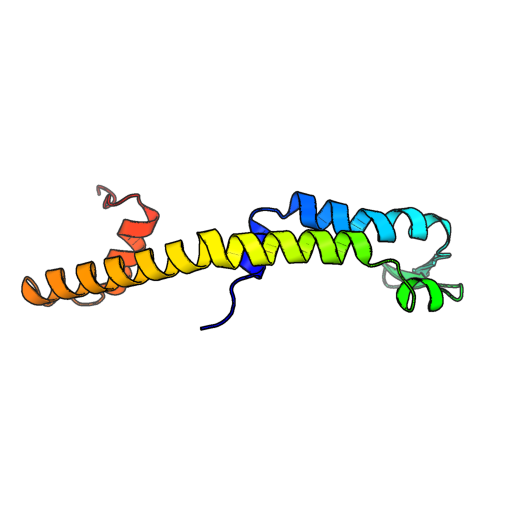TOM 919 O O . GLN A 1 110 ? -2.314 -5.803 22.477 1.00 82.62 110 GLN A O 1
ATOM 924 N N . ASN A 1 111 ? -3.430 -5.082 24.284 1.00 83.25 111 ASN A N 1
ATOM 925 C CA . ASN A 1 111 ? -3.342 -6.331 25.049 1.00 83.25 111 ASN A CA 1
ATOM 926 C C . ASN A 1 111 ? -4.630 -7.175 25.016 1.00 83.25 111 ASN A C 1
ATOM 928 O O . ASN A 1 111 ? -4.913 -7.902 25.968 1.00 83.25 111 ASN A O 1
ATOM 932 N N . GLN A 1 112 ? -5.442 -7.083 23.956 1.00 81.69 112 GLN A N 1
ATOM 933 C CA . GLN A 1 112 ? -6.684 -7.869 23.803 1.00 81.69 112 GLN A CA 1
ATOM 934 C C . GLN A 1 112 ? -7.636 -7.771 25.016 1.00 81.69 112 GLN A C 1
ATOM 936 O O . GLN A 1 112 ? -8.259 -8.747 25.433 1.00 81.69 112 GLN A O 1
ATOM 941 N N . GLY A 1 113 ? -7.729 -6.587 25.619 1.00 79.62 113 GLY A N 1
ATOM 942 C CA . GLY A 1 113 ? -8.572 -6.321 26.784 1.00 79.62 113 GLY A CA 1
ATOM 943 C C . GLY A 1 113 ? -7.993 -6.785 28.123 1.00 79.62 113 GLY A C 1
ATOM 944 O O . GLY A 1 113 ? -8.696 -6.717 29.130 1.00 79.62 113 GLY A O 1
ATOM 945 N N . GLN A 1 114 ? -6.737 -7.235 28.170 1.00 79.38 114 GLN A N 1
ATOM 946 C CA . GLN A 1 114 ? -6.082 -7.658 29.408 1.00 79.38 114 GLN A CA 1
ATOM 947 C C . GLN A 1 114 ? -5.138 -6.579 29.940 1.00 79.38 114 GLN A C 1
ATOM 949 O O . GLN A 1 114 ? -4.365 -5.971 29.203 1.00 79.38 114 GLN A O 1
ATOM 954 N N . LEU A 1 115 ? -5.173 -6.354 31.252 1.00 78.62 115 LEU A N 1
ATOM 955 C CA . LEU A 1 115 ? -4.142 -5.578 31.936 1.00 78.62 115 LEU A CA 1
ATOM 956 C C . LEU A 1 115 ? -3.012 -6.526 32.326 1.00 78.62 115 LEU A C 1
ATOM 958 O O . LEU A 1 115 ? -3.277 -7.614 32.841 1.00 78.62 115 LEU A O 1
ATOM 962 N N . SER A 1 116 ? -1.763 -6.111 32.095 1.00 74.81 116 SER A N 1
ATOM 963 C CA . SER A 1 116 ? -0.600 -6.870 32.559 1.00 74.81 116 SER A CA 1
ATOM 964 C C . SER A 1 116 ? -0.745 -7.142 34.051 1.00 74.81 116 SER A C 1
ATOM 966 O O . SER A 1 116 ? -0.950 -6.216 34.842 1.00 74.81 116 SER A O 1
ATOM 968 N N . GLN A 1 117 ? -0.632 -8.410 34.439 1.00 69.06 117 GLN A N 1
ATOM 969 C CA . GLN A 1 117 ? -0.465 -8.741 35.846 1.00 69.06 117 GLN A CA 1
ATOM 970 C C . GLN A 1 117 ? 0.914 -8.245 36.298 1.00 69.06 117 GLN A C 1
ATOM 972 O O . GLN A 1 117 ? 1.851 -8.197 35.498 1.00 69.06 117 GLN A O 1
ATOM 977 N N . LYS A 1 118 ? 0.972 -7.783 37.548 1.00 50.25 118 LYS A N 1
ATOM 978 C CA . LYS A 1 118 ? 2.195 -7.311 38.207 1.00 50.25 118 LYS A CA 1
ATOM 979 C C . LYS A 1 118 ? 3.300 -8.358 38.197 1.00 50.25 118 LYS A C 1
ATOM 981 O O . LYS A 1 118 ? 2.965 -9.543 38.408 1.00 50.25 118 LYS A O 1
#

Mean predicted aligned error: 6.98 Å

Solvent-accessible surface area (backbone atoms only — not comparable to full-atom values): 7105 Å² total; per-residue (Å²): 134,81,82,62,42,68,59,37,43,60,76,40,45,68,59,52,48,51,38,53,44,72,58,56,56,71,45,57,84,74,59,48,69,47,76,43,98,86,76,45,82,43,70,79,55,96,57,64,65,66,72,72,70,56,87,52,62,58,49,52,54,52,50,49,54,26,48,50,45,25,65,73,44,51,51,56,49,50,54,53,48,51,54,51,48,54,53,51,52,54,55,44,56,76,76,46,93,60,87,66,55,68,58,53,52,50,49,25,66,76,44,82,69,44,77,84,78,132

Organism: NCBI:txid1227546

Nearest PDB structures (foldseek):
  8zee-assembly1_C  TM=1.808E-01  e=7.569E+00  Chlamydomonas reinhardtii

Radius of gyration: 23.7 Å; Cα contacts (8 Å, |Δi|>4): 63; chains: 1; bounding box: 53×21×60 Å

pLDDT: mean 90.3, std 7.19, range [50.25, 97.69]

Foldseek 3Di:
DDQVLVVLCVVVVVLVVVLVCVLPVVCVVVWDWDQDPVRDIDTPDDCVCSVVDDDNPSVVVVSVVSSVCSVPPVVVVVVVVVVVLVVVLVVVVVVDVDPPVVVVVVCCVVVVNDDDDD

Sequence (118 aa):
MEFPVSTAILRHINDYQLALESYSHPLLAHIEWEETEDHNVEVTNETIDYYRYFDATKLAEFLYAQIDETITSIIPEEITYLQNYDTFIHRIEQWIDLPNLGLLATFLGQNQGQLSQK

Secondary structure (DSSP, 8-state):
----HHHHHHHTHHHHHHHHHHHHHHHGGG--EEE-TTS-EEE-S--HHHHHS---HHHHHHHHHHHHHIIIIIHHHHHHHHHHHHHHHHHHHHH---TTHHHHHHHHHHTTTPPPP-